Protein AF-A0A256ZN29-F1 (afdb_monomer_lite)

Foldseek 3Di:
DAAPLRVLQVVLVVCVVVVNPVLSVLSVVLCVVCVVLSVLLRVQVVDVVPHDPDDDPVNVVSNVVSVVVVVVSVVVVVVVVD

pLDDT: mean 85.74, std 9.48, range [51.19, 96.12]

Structure (mmCIF, N/CA/C/O backbone):
data_AF-A0A256ZN29-F1
#
_entry.id   AF-A0A256ZN29-F1
#
loop_
_atom_site.group_PDB
_atom_site.id
_atom_site.type_symbol
_atom_site.label_atom_id
_atom_site.label_alt_id
_atom_site.label_comp_id
_atom_site.label_asym_id
_atom_site.label_entity_id
_atom_site.label_seq_id
_atom_site.pdbx_PDB_ins_code
_atom_site.Cartn_x
_atom_site.Cartn_y
_atom_site.Cartn_z
_atom_site.occupancy
_atom_site.B_iso_or_equiv
_atom_site.auth_seq_id
_atom_site.auth_comp_id
_atom_site.auth_asym_id
_atom_site.auth_atom_id
_atom_site.pdbx_PDB_model_num
ATOM 1 N N . MET A 1 1 ? 2.009 -15.269 -5.272 1.00 51.19 1 MET A N 1
ATOM 2 C CA . MET A 1 1 ? 2.679 -13.982 -4.983 1.00 51.19 1 MET A CA 1
ATOM 3 C C . MET A 1 1 ? 1.570 -12.953 -4.805 1.00 51.19 1 MET A C 1
ATOM 5 O O . MET A 1 1 ? 0.728 -12.880 -5.688 1.00 51.19 1 MET A O 1
ATOM 9 N N . HIS A 1 2 ? 1.461 -12.276 -3.659 1.00 63.72 2 HIS A N 1
ATOM 10 C CA . HIS A 1 2 ? 0.457 -11.220 -3.472 1.00 63.72 2 HIS A CA 1
ATOM 11 C C . HIS A 1 2 ? 1.127 -9.867 -3.697 1.00 63.72 2 HIS A C 1
ATOM 13 O O . HIS A 1 2 ? 2.135 -9.586 -3.054 1.00 63.72 2 HIS A O 1
ATOM 19 N N . GLY A 1 3 ? 0.583 -9.067 -4.612 1.00 79.81 3 GLY A N 1
ATOM 20 C CA . GLY A 1 3 ? 1.038 -7.702 -4.849 1.00 79.81 3 GLY A CA 1
ATOM 21 C C . GLY A 1 3 ? 0.836 -6.804 -3.625 1.00 79.81 3 GLY A C 1
ATOM 22 O O . GLY A 1 3 ? -0.048 -7.049 -2.795 1.00 79.81 3 GLY A O 1
ATOM 23 N N . SER A 1 4 ? 1.643 -5.753 -3.521 1.00 84.19 4 SER A N 1
ATOM 24 C CA . SER A 1 4 ? 1.535 -4.682 -2.528 1.00 84.19 4 SER A CA 1
ATOM 25 C C . SER A 1 4 ? 0.104 -4.149 -2.349 1.00 84.19 4 SER A C 1
ATOM 27 O O . SER A 1 4 ? -0.359 -4.021 -1.213 1.00 84.19 4 SER A O 1
ATOM 29 N N . LYS A 1 5 ? -0.662 -3.959 -3.433 1.00 87.12 5 LYS A N 1
ATOM 30 C CA . LYS A 1 5 ? -2.078 -3.554 -3.346 1.00 87.12 5 LYS A CA 1
ATOM 31 C C . LYS A 1 5 ? -2.937 -4.577 -2.624 1.00 87.12 5 LYS A C 1
ATOM 33 O O . LYS A 1 5 ? -3.782 -4.222 -1.808 1.00 87.12 5 LYS A O 1
ATOM 38 N N . THR A 1 6 ? -2.724 -5.854 -2.934 1.00 87.81 6 THR A N 1
ATOM 39 C CA . THR A 1 6 ? -3.488 -6.955 -2.338 1.00 87.81 6 THR A CA 1
ATOM 40 C C . THR A 1 6 ? -3.200 -7.053 -0.845 1.00 87.81 6 THR A C 1
ATOM 42 O O . THR A 1 6 ? -4.118 -7.259 -0.053 1.00 87.81 6 THR A O 1
ATOM 45 N N . LEU A 1 7 ? -1.938 -6.873 -0.447 1.00 90.06 7 LEU A N 1
ATOM 46 C CA . LEU A 1 7 ? -1.535 -6.887 0.957 1.00 90.06 7 LEU A CA 1
ATOM 47 C C . LEU A 1 7 ? -2.150 -5.717 1.731 1.00 90.06 7 LEU A C 1
ATOM 49 O O . LEU A 1 7 ? -2.740 -5.937 2.787 1.00 90.06 7 LEU A O 1
ATOM 53 N N . LEU A 1 8 ? -2.101 -4.501 1.184 1.00 91.06 8 LEU A N 1
ATOM 54 C CA . LEU A 1 8 ? -2.716 -3.329 1.812 1.00 91.06 8 LEU A CA 1
ATOM 55 C C . LEU A 1 8 ? -4.248 -3.443 1.879 1.00 91.06 8 LEU A C 1
ATOM 57 O O . LEU A 1 8 ? -4.852 -3.100 2.893 1.00 91.06 8 LEU A O 1
ATOM 61 N N . ALA A 1 9 ? -4.893 -3.986 0.843 1.00 90.94 9 ALA A N 1
ATOM 62 C CA . ALA A 1 9 ? -6.331 -4.248 0.866 1.00 90.94 9 ALA A CA 1
ATOM 63 C C . ALA A 1 9 ? -6.713 -5.283 1.937 1.00 90.94 9 ALA A C 1
ATOM 65 O O . ALA A 1 9 ? -7.714 -5.110 2.633 1.00 90.94 9 ALA A O 1
ATOM 66 N N . ARG A 1 10 ? -5.902 -6.336 2.115 1.00 92.12 10 ARG A N 1
ATOM 67 C CA . ARG A 1 10 ? -6.089 -7.307 3.204 1.00 92.12 10 ARG A CA 1
ATOM 68 C C . ARG A 1 10 ? -5.904 -6.663 4.572 1.00 92.12 10 ARG A C 1
ATOM 70 O O . ARG A 1 10 ? -6.747 -6.873 5.435 1.00 92.12 10 ARG A O 1
ATOM 77 N N . LEU A 1 11 ? -4.868 -5.845 4.751 1.00 92.44 11 LEU A N 1
ATOM 78 C CA . LEU A 1 11 ? -4.63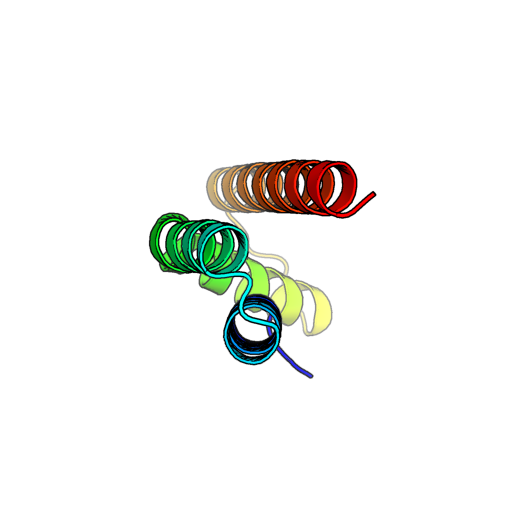5 -5.109 5.995 1.00 92.44 11 LEU A CA 1
ATOM 79 C C . LEU A 1 11 ? -5.826 -4.206 6.349 1.00 92.44 11 LEU A C 1
ATOM 81 O O . LEU A 1 11 ? -6.290 -4.211 7.485 1.00 92.44 11 LEU A O 1
ATOM 85 N N . ARG A 1 12 ? -6.375 -3.490 5.362 1.00 93.94 12 ARG A N 1
ATOM 86 C CA . ARG A 1 12 ? -7.591 -2.686 5.538 1.00 93.94 12 ARG A CA 1
ATOM 87 C C . ARG A 1 12 ? -8.753 -3.525 6.065 1.00 93.94 12 ARG A C 1
ATOM 89 O O . ARG A 1 12 ? -9.449 -3.094 6.976 1.00 93.94 12 ARG A O 1
ATOM 96 N N . ASN A 1 13 ? -8.983 -4.695 5.471 1.00 94.31 13 ASN A N 1
ATOM 97 C CA . ASN A 1 13 ? -10.085 -5.563 5.873 1.00 94.31 13 ASN A CA 1
ATOM 98 C C . ASN A 1 13 ? -9.874 -6.112 7.289 1.00 94.31 13 ASN A C 1
ATOM 100 O O . ASN A 1 13 ? -10.811 -6.087 8.071 1.00 94.31 13 ASN A O 1
ATOM 104 N N . LEU A 1 14 ? -8.642 -6.473 7.662 1.00 95.25 14 LEU A N 1
ATOM 105 C CA . LEU A 1 14 ? -8.330 -6.870 9.039 1.00 95.25 14 LEU A CA 1
ATOM 106 C C . LEU A 1 14 ? -8.649 -5.758 10.050 1.00 95.25 14 LEU A C 1
ATOM 108 O O . LEU A 1 14 ? -9.184 -6.041 11.117 1.00 95.25 14 LEU A O 1
ATOM 112 N N . PHE A 1 15 ? -8.372 -4.492 9.717 1.00 95.50 15 PHE A N 1
ATOM 113 C CA . PHE A 1 15 ? -8.769 -3.372 10.574 1.00 95.50 15 PHE A CA 1
ATOM 114 C C . PHE A 1 15 ? -10.289 -3.204 10.662 1.00 95.50 15 PHE A C 1
ATOM 116 O O . PHE A 1 15 ? -10.802 -2.966 11.752 1.00 95.50 15 PHE A O 1
ATOM 123 N N . MET A 1 16 ? -11.014 -3.371 9.553 1.00 94.56 16 MET A N 1
ATOM 124 C CA . MET A 1 16 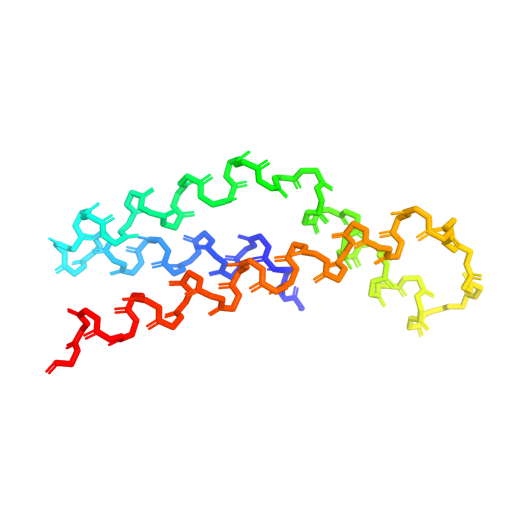? -12.482 -3.347 9.564 1.00 94.56 16 MET A CA 1
ATOM 125 C C . MET A 1 16 ? -13.056 -4.453 10.457 1.00 94.56 16 MET A C 1
ATOM 127 O O . MET A 1 16 ? -13.897 -4.169 11.306 1.00 94.56 16 MET A O 1
ATOM 131 N N . ASP A 1 17 ? -12.559 -5.682 10.311 1.00 96.12 17 ASP A N 1
ATOM 132 C CA . ASP A 1 17 ? -13.014 -6.847 11.078 1.00 96.12 17 ASP A CA 1
ATOM 133 C C . ASP A 1 17 ? -12.725 -6.688 12.582 1.00 96.12 17 ASP A C 1
ATOM 135 O O . ASP A 1 17 ? -13.480 -7.171 13.423 1.00 96.12 17 ASP A O 1
ATOM 139 N N . ALA A 1 18 ? -11.660 -5.960 12.930 1.00 94.44 18 ALA A N 1
ATOM 140 C CA . ALA A 1 18 ? -11.295 -5.628 14.305 1.00 94.44 18 ALA A CA 1
ATOM 141 C C . ALA A 1 18 ? -12.024 -4.390 14.875 1.00 94.44 18 ALA A C 1
ATOM 143 O O . ALA A 1 18 ? -11.701 -3.959 15.982 1.00 94.44 18 ALA A O 1
ATOM 144 N N . GLY A 1 19 ? -12.958 -3.774 14.138 1.00 94.81 19 GLY A N 1
ATOM 145 C CA . GLY A 1 19 ? -13.652 -2.546 14.560 1.00 94.81 19 GLY A CA 1
ATOM 146 C C . GLY A 1 19 ? -12.776 -1.283 14.556 1.00 94.81 19 GLY A C 1
ATOM 147 O O . GLY A 1 19 ? -13.157 -0.252 15.108 1.00 94.81 19 GLY A O 1
ATOM 148 N N . ARG A 1 20 ? -11.599 -1.338 13.925 1.00 93.00 20 ARG A N 1
ATOM 149 C CA . ARG A 1 20 ? -10.612 -0.251 13.822 1.00 93.00 20 ARG A CA 1
ATOM 150 C C . ARG A 1 20 ? -10.837 0.577 12.559 1.00 93.00 20 ARG A C 1
ATOM 152 O O . ARG A 1 20 ? -10.034 0.595 11.623 1.00 93.00 20 ARG A O 1
ATOM 159 N N . GLU A 1 21 ? -11.981 1.255 12.503 1.00 94.12 21 GLU A N 1
ATOM 160 C CA . GLU A 1 21 ? -12.407 1.994 11.307 1.00 94.12 21 GLU A CA 1
ATOM 161 C C . GLU A 1 21 ? -11.452 3.123 10.896 1.00 94.12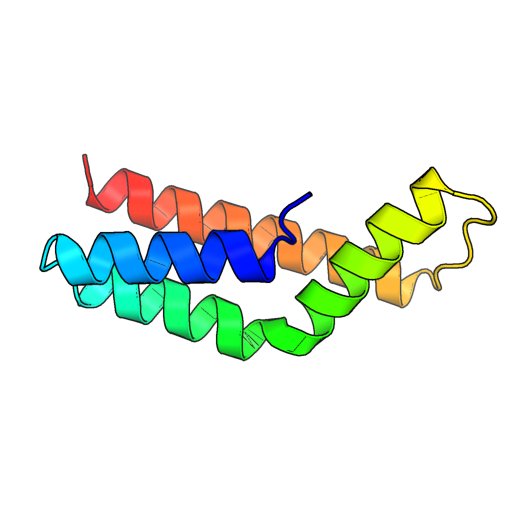 21 GLU A C 1
ATOM 163 O O . GLU A 1 21 ? -11.374 3.464 9.713 1.00 94.12 21 GLU A O 1
ATOM 168 N N . ASN A 1 22 ? -10.745 3.735 11.848 1.00 92.19 22 ASN A N 1
ATOM 169 C CA . ASN A 1 22 ? -9.839 4.846 11.563 1.00 92.19 22 ASN A CA 1
ATOM 170 C C . ASN A 1 22 ? -8.597 4.353 10.815 1.00 92.19 22 ASN A C 1
ATOM 172 O O . ASN A 1 22 ? -8.267 4.876 9.751 1.00 92.19 22 ASN A O 1
ATOM 176 N N . GLU A 1 23 ? -7.966 3.297 11.312 1.00 93.44 23 GLU A N 1
ATOM 177 C CA . GLU A 1 23 ? -6.822 2.631 10.701 1.00 93.44 23 GLU A CA 1
ATOM 178 C C . GLU A 1 23 ? -7.214 2.048 9.337 1.00 93.44 23 GLU A C 1
ATOM 180 O O . GLU A 1 23 ? -6.511 2.250 8.343 1.00 93.44 23 GLU A O 1
ATOM 185 N N . ALA A 1 24 ? -8.401 1.438 9.239 1.00 93.62 24 ALA A N 1
ATOM 186 C CA . ALA A 1 24 ? -8.953 0.989 7.965 1.00 93.62 24 ALA A CA 1
ATOM 187 C C . ALA A 1 24 ? -9.122 2.145 6.962 1.00 93.62 24 ALA A C 1
ATOM 189 O O . ALA A 1 24 ? -8.749 2.015 5.793 1.00 93.62 24 ALA A O 1
ATOM 190 N N . LYS A 1 25 ? -9.641 3.304 7.390 1.00 94.19 25 LYS A N 1
ATOM 191 C CA . LYS A 1 25 ? -9.764 4.495 6.530 1.00 94.19 25 LYS A CA 1
ATOM 192 C C . LYS A 1 25 ? -8.400 5.010 6.078 1.00 94.19 25 LYS A C 1
ATOM 194 O O . LYS A 1 25 ? -8.263 5.367 4.909 1.00 94.19 25 LYS A O 1
ATOM 199 N N . VAL A 1 26 ? -7.399 5.025 6.957 1.00 93.94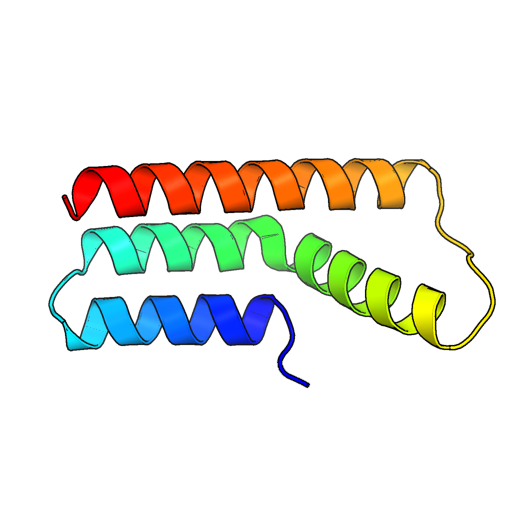 26 VAL A N 1
ATOM 200 C CA . VAL A 1 26 ? -6.029 5.448 6.621 1.00 93.94 26 VAL A CA 1
ATOM 201 C C . VAL A 1 26 ? -5.429 4.535 5.551 1.00 93.94 26 VAL A C 1
ATOM 203 O O . VAL A 1 26 ? -4.996 5.026 4.508 1.00 93.94 26 VAL A O 1
ATOM 206 N N . VAL A 1 27 ? -5.484 3.213 5.744 1.00 92.19 27 VAL A N 1
ATOM 207 C CA . VAL A 1 27 ? -4.986 2.246 4.749 1.00 92.19 27 VAL A CA 1
ATOM 208 C C . VAL A 1 27 ? -5.782 2.338 3.444 1.00 92.19 27 VAL A C 1
ATOM 210 O O . VAL A 1 27 ? -5.207 2.308 2.357 1.00 92.19 27 VAL A O 1
ATOM 213 N N . GLY A 1 28 ? -7.104 2.503 3.525 1.00 91.94 28 GLY A N 1
ATOM 214 C CA . GLY A 1 28 ? -7.963 2.673 2.354 1.00 91.94 28 GLY A CA 1
ATOM 215 C C . GLY A 1 28 ? -7.608 3.911 1.527 1.00 91.94 28 GLY A C 1
ATOM 216 O O . GLY A 1 28 ? -7.528 3.822 0.300 1.00 91.94 28 GLY A O 1
ATOM 217 N N . ARG A 1 29 ? -7.344 5.048 2.186 1.00 92.44 29 ARG A N 1
ATOM 218 C CA . ARG A 1 29 ? -6.879 6.274 1.522 1.00 92.44 29 ARG A CA 1
ATOM 219 C C . ARG A 1 29 ? -5.519 6.069 0.871 1.00 92.44 29 ARG A C 1
ATOM 221 O O . ARG A 1 29 ? -5.389 6.392 -0.302 1.00 92.44 29 ARG A O 1
ATOM 228 N N . LEU A 1 30 ? -4.569 5.454 1.575 1.00 90.62 30 LEU A N 1
ATOM 229 C CA . LEU A 1 30 ? -3.234 5.156 1.048 1.00 90.62 30 LEU A CA 1
ATOM 230 C C . LEU A 1 30 ? -3.304 4.340 -0.255 1.00 90.62 30 LEU A C 1
ATOM 232 O O . LEU A 1 30 ? -2.694 4.709 -1.255 1.00 90.62 30 LEU A O 1
ATOM 236 N N . VAL A 1 31 ? -4.090 3.259 -0.276 1.00 89.44 31 VAL A N 1
ATOM 237 C CA . VAL A 1 31 ? -4.256 2.422 -1.480 1.00 89.44 31 VAL A CA 1
ATOM 238 C C . VAL A 1 31 ? -4.906 3.196 -2.625 1.00 89.44 31 VAL A C 1
ATOM 240 O O . VAL A 1 31 ? -4.558 2.987 -3.786 1.00 89.44 31 VAL A O 1
ATOM 243 N N . SER A 1 32 ? -5.866 4.069 -2.317 1.00 89.81 32 SER A N 1
ATOM 244 C CA . SER A 1 32 ? -6.536 4.878 -3.333 1.00 89.81 32 SER A CA 1
ATOM 245 C C . SER A 1 32 ? -5.624 5.959 -3.908 1.00 89.81 32 SER A C 1
ATOM 247 O O . SER A 1 32 ? -5.632 6.164 -5.116 1.00 89.81 32 SER A O 1
ATOM 249 N N . GLU A 1 33 ? -4.859 6.642 -3.057 1.00 90.62 33 GLU A N 1
ATOM 250 C CA . GLU A 1 33 ? -3.970 7.750 -3.420 1.00 90.62 33 GLU A CA 1
ATOM 251 C C . GLU A 1 33 ? -2.781 7.269 -4.257 1.00 90.62 33 GLU A C 1
ATOM 253 O O . GLU A 1 33 ? -2.426 7.899 -5.248 1.00 90.62 33 GLU A O 1
ATOM 258 N N . TYR A 1 34 ? -2.208 6.116 -3.908 1.00 89.62 34 TYR A N 1
ATOM 259 C CA . TYR A 1 34 ? -1.014 5.582 -4.566 1.00 89.62 34 TYR A CA 1
ATOM 260 C C . TYR A 1 34 ? -1.312 4.436 -5.533 1.00 89.62 34 TYR A C 1
ATOM 262 O O . TYR A 1 34 ? -0.409 3.672 -5.860 1.00 89.62 34 TYR A O 1
ATOM 270 N N . ARG A 1 35 ? -2.557 4.295 -6.007 1.00 87.75 35 ARG A N 1
ATOM 271 C CA . ARG A 1 35 ? -2.980 3.163 -6.848 1.00 87.75 35 ARG A CA 1
ATOM 272 C C . ARG A 1 35 ? -2.044 2.931 -8.035 1.00 87.75 35 ARG A C 1
ATOM 274 O O . ARG A 1 35 ? -1.536 1.825 -8.181 1.00 87.75 35 ARG A O 1
ATOM 281 N N . ASP A 1 36 ? -1.806 3.953 -8.844 1.00 87.25 36 ASP A N 1
ATOM 282 C CA . ASP A 1 36 ? -1.018 3.809 -10.074 1.00 87.25 36 ASP A CA 1
ATOM 283 C C . ASP A 1 36 ? 0.462 3.575 -9.753 1.00 87.25 36 ASP A C 1
ATOM 285 O O . ASP A 1 36 ? 1.139 2.770 -10.383 1.00 87.25 36 ASP A O 1
ATOM 289 N N . ALA A 1 37 ? 0.970 4.220 -8.703 1.00 87.50 37 ALA A N 1
ATOM 290 C CA . ALA A 1 37 ? 2.345 4.023 -8.266 1.00 87.50 37 ALA A CA 1
ATOM 291 C C . ALA A 1 37 ? 2.590 2.625 -7.677 1.00 87.50 37 ALA A C 1
ATOM 293 O O . ALA A 1 37 ? 3.684 2.087 -7.824 1.00 87.50 37 ALA A O 1
ATOM 294 N N . LEU A 1 38 ? 1.585 2.027 -7.031 1.00 88.50 38 LEU A N 1
ATOM 295 C CA . LEU A 1 38 ? 1.634 0.648 -6.551 1.00 88.50 38 LEU A CA 1
ATOM 296 C C . LEU A 1 38 ? 1.635 -0.361 -7.712 1.00 88.50 38 LEU A C 1
ATOM 298 O O . LEU A 1 38 ? 2.322 -1.373 -7.606 1.00 88.50 38 LEU A O 1
ATOM 302 N N . ASP A 1 39 ? 0.930 -0.084 -8.819 1.0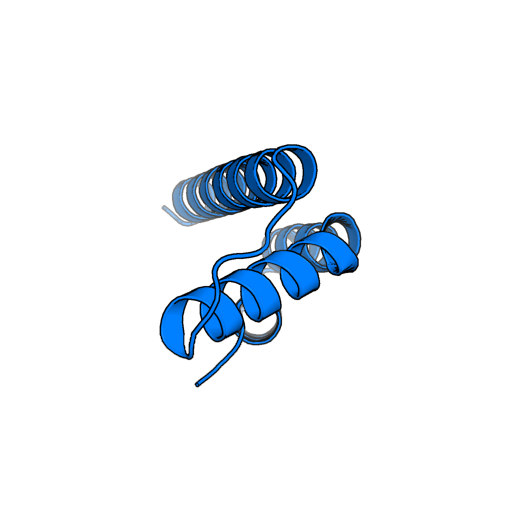0 87.31 39 ASP A N 1
ATOM 303 C CA . ASP A 1 39 ? 1.046 -0.903 -10.043 1.00 87.31 39 ASP A CA 1
ATOM 304 C C . ASP A 1 39 ? 2.457 -0.817 -10.611 1.00 87.31 39 ASP A C 1
ATOM 306 O O . ASP A 1 39 ? 3.100 -1.842 -10.822 1.00 87.31 39 ASP A O 1
ATOM 310 N N . ILE A 1 40 ? 2.973 0.406 -10.767 1.00 86.38 40 ILE A N 1
ATOM 311 C CA . ILE A 1 40 ? 4.330 0.630 -11.275 1.00 86.38 40 ILE A CA 1
ATOM 312 C C . ILE A 1 40 ? 5.354 -0.075 -10.380 1.00 86.38 40 ILE A C 1
ATOM 314 O O . ILE A 1 40 ? 6.298 -0.662 -10.896 1.00 86.38 40 ILE A O 1
ATOM 318 N N . LEU A 1 41 ? 5.181 -0.060 -9.055 1.00 85.19 41 LEU A N 1
ATOM 319 C CA . LEU A 1 41 ? 6.059 -0.761 -8.116 1.00 85.19 41 LEU A CA 1
ATOM 320 C C . LEU A 1 41 ? 6.031 -2.284 -8.332 1.00 85.19 41 LEU A C 1
ATOM 322 O O . LEU A 1 41 ? 7.082 -2.925 -8.324 1.00 85.19 41 LEU A O 1
ATOM 326 N N . GLU A 1 42 ? 4.847 -2.868 -8.521 1.00 85.38 42 GLU A N 1
ATOM 327 C CA . GLU A 1 42 ? 4.682 -4.306 -8.760 1.00 85.38 42 GLU A CA 1
ATOM 328 C C . GLU A 1 42 ? 5.260 -4.730 -10.108 1.00 85.38 42 GLU A C 1
ATOM 330 O O . GLU A 1 42 ? 6.051 -5.673 -10.166 1.00 85.38 42 GLU A O 1
ATOM 335 N N . GLU A 1 43 ? 4.935 -3.999 -11.172 1.00 84.12 43 GLU A N 1
ATOM 336 C CA . GLU A 1 43 ? 5.527 -4.189 -12.496 1.00 84.12 43 GLU A CA 1
ATOM 337 C C . GLU A 1 43 ? 7.048 -4.053 -12.425 1.00 84.12 43 GLU A C 1
ATOM 339 O O . GLU A 1 43 ? 7.772 -4.895 -12.958 1.00 84.12 43 GLU A O 1
ATOM 344 N N . SER A 1 44 ? 7.540 -3.063 -11.670 1.00 79.38 44 SER A N 1
ATOM 345 C CA . SER A 1 44 ? 8.973 -2.838 -11.487 1.00 79.38 44 SER A CA 1
ATOM 346 C C . SER A 1 44 ? 9.665 -3.951 -10.697 1.00 79.38 44 SER A C 1
ATOM 348 O O . SER A 1 44 ? 10.847 -4.244 -10.888 1.00 79.38 44 SER A O 1
ATOM 350 N N . TYR A 1 45 ? 8.956 -4.610 -9.791 1.00 79.94 45 TYR A N 1
ATOM 351 C CA . TYR A 1 45 ? 9.493 -5.779 -9.112 1.00 79.94 45 TYR A CA 1
ATOM 352 C C . TYR A 1 45 ? 9.548 -6.995 -10.050 1.00 79.94 45 TYR A C 1
ATOM 354 O O . TYR A 1 45 ? 10.550 -7.713 -10.078 1.00 79.94 45 TYR A O 1
ATOM 362 N N . ILE A 1 46 ? 8.494 -7.217 -10.842 1.00 80.75 46 ILE A N 1
ATOM 363 C CA . ILE A 1 46 ? 8.390 -8.341 -11.784 1.00 80.75 46 ILE A CA 1
ATOM 364 C C . ILE A 1 46 ? 9.453 -8.223 -12.881 1.00 80.75 46 ILE A C 1
ATOM 366 O O . ILE A 1 46 ? 10.231 -9.153 -13.085 1.00 80.75 46 ILE A O 1
ATOM 370 N N . MET A 1 47 ? 9.539 -7.076 -13.547 1.00 78.44 47 MET A N 1
ATOM 371 C CA . MET A 1 47 ? 10.471 -6.852 -14.655 1.00 78.44 47 MET A CA 1
ATOM 372 C C . MET A 1 47 ? 11.938 -6.960 -14.199 1.00 78.44 47 MET A C 1
ATOM 374 O O . MET A 1 47 ? 12.746 -7.619 -14.852 1.00 78.44 47 MET A O 1
ATOM 378 N N . ALA A 1 48 ? 12.272 -6.456 -13.003 1.00 77.06 48 ALA A N 1
ATOM 379 C CA . ALA A 1 48 ? 13.612 -6.606 -12.428 1.00 77.06 48 ALA A CA 1
ATOM 380 C C . ALA A 1 48 ? 13.964 -8.073 -12.123 1.00 77.06 48 ALA A C 1
ATOM 382 O O . ALA A 1 48 ? 15.130 -8.459 -12.178 1.00 77.06 48 ALA A O 1
ATOM 383 N N . ARG A 1 49 ? 12.960 -8.896 -11.799 1.00 75.69 49 ARG A N 1
ATOM 384 C CA . ARG A 1 49 ? 13.126 -10.319 -11.489 1.00 75.69 49 ARG A CA 1
ATOM 385 C C . ARG A 1 49 ? 13.224 -11.203 -12.735 1.00 75.69 49 ARG A C 1
ATOM 387 O O . ARG A 1 49 ? 13.849 -12.259 -12.650 1.00 75.69 49 ARG A O 1
ATOM 394 N N . TYR A 1 50 ? 12.602 -10.809 -13.847 1.00 75.69 50 TYR A N 1
ATOM 395 C CA . TYR A 1 50 ? 12.444 -11.665 -15.031 1.00 75.69 50 TYR A CA 1
ATOM 396 C C . TYR A 1 50 ? 13.163 -11.183 -16.303 1.00 75.69 50 TYR A C 1
ATOM 398 O O . TYR A 1 50 ? 13.225 -11.955 -17.255 1.00 75.69 50 TYR A O 1
ATOM 406 N N . GLY A 1 51 ? 13.800 -10.007 -16.301 1.00 62.78 51 GLY A N 1
ATOM 407 C CA . GLY A 1 51 ? 14.803 -9.639 -17.309 1.00 62.78 51 GLY A CA 1
ATOM 408 C C . GLY A 1 51 ? 14.477 -8.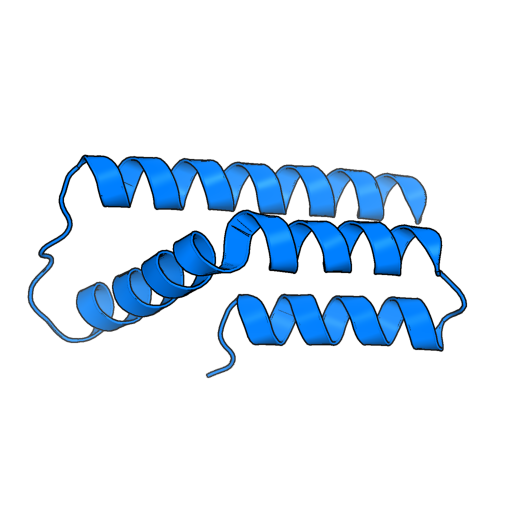364 -18.088 1.00 62.78 51 GLY A C 1
ATOM 409 O O . GLY A 1 51 ? 13.363 -8.181 -18.557 1.00 62.78 51 GLY A O 1
ATOM 410 N N . GLU A 1 52 ? 15.518 -7.536 -18.225 1.00 61.12 52 GLU A N 1
ATOM 411 C CA . GLU A 1 52 ? 15.586 -6.149 -18.719 1.00 61.12 52 GLU A CA 1
ATOM 412 C C . GLU A 1 52 ? 14.983 -5.077 -17.793 1.00 61.12 52 GLU A C 1
ATOM 414 O O . GLU A 1 52 ? 13.818 -4.689 -17.853 1.00 61.12 52 GLU A O 1
ATOM 419 N N . LEU A 1 53 ? 15.865 -4.544 -16.936 1.00 60.12 53 LEU A N 1
ATOM 420 C CA . LEU A 1 53 ? 15.678 -3.312 -16.171 1.00 60.12 53 LEU A CA 1
ATOM 421 C C . LEU A 1 53 ? 15.531 -2.123 -17.133 1.00 60.12 53 LEU A C 1
ATOM 423 O O . LEU A 1 53 ? 16.511 -1.486 -17.513 1.00 60.12 53 LEU A O 1
ATOM 427 N N . SER A 1 54 ? 14.295 -1.808 -17.498 1.00 58.75 54 SER A N 1
ATOM 428 C CA . SER A 1 54 ? 13.940 -0.576 -18.197 1.00 58.75 54 SER A CA 1
ATOM 429 C C . SER A 1 54 ? 12.948 0.207 -17.341 1.00 58.75 54 SER A C 1
ATOM 431 O O . SER A 1 54 ? 11.737 0.123 -17.523 1.00 58.75 54 SER A O 1
ATOM 433 N N . TYR A 1 55 ? 13.464 0.955 -16.362 1.00 67.94 55 TYR A N 1
ATOM 434 C CA . TYR A 1 55 ? 12.688 2.009 -15.703 1.00 67.94 55 TYR A CA 1
ATOM 435 C C . TYR A 1 55 ? 13.315 3.348 -16.023 1.00 67.94 55 TYR A C 1
ATOM 437 O O . TYR A 1 55 ? 14.529 3.528 -15.904 1.00 67.94 55 TYR A O 1
ATOM 445 N N . GLY A 1 56 ? 12.479 4.325 -16.359 1.00 74.50 56 GLY A N 1
ATOM 446 C CA . GLY A 1 56 ? 12.923 5.709 -16.344 1.00 74.50 56 GLY A CA 1
ATOM 447 C C . GLY A 1 56 ? 13.284 6.119 -14.914 1.00 74.50 56 GLY A C 1
ATOM 448 O O . GLY A 1 56 ? 12.587 5.763 -13.964 1.00 74.50 56 GLY A O 1
ATOM 449 N N . GLU A 1 57 ? 14.324 6.936 -14.743 1.00 80.44 57 GLU A N 1
ATOM 450 C CA . GLU A 1 57 ? 14.743 7.474 -13.435 1.00 80.44 57 GLU A CA 1
ATOM 451 C C . GLU A 1 57 ? 13.563 8.071 -12.637 1.00 80.44 57 GLU A C 1
ATOM 453 O O . GLU A 1 57 ? 13.477 7.937 -11.415 1.00 80.44 57 GLU A O 1
ATOM 458 N N . LYS A 1 58 ? 12.599 8.681 -13.340 1.00 83.56 58 LYS A N 1
ATOM 459 C CA . LYS A 1 58 ? 11.359 9.215 -12.759 1.00 83.56 58 LYS A CA 1
ATOM 460 C C . LYS A 1 58 ? 10.483 8.133 -12.114 1.00 83.56 58 LYS A C 1
ATOM 462 O O . LYS A 1 58 ? 9.983 8.354 -11.015 1.00 83.56 58 LYS A O 1
ATOM 467 N N . GLN A 1 59 ? 10.320 6.977 -12.760 1.00 81.56 59 GLN A N 1
ATOM 468 C CA . GLN A 1 59 ? 9.546 5.851 -12.220 1.00 81.56 59 GLN A CA 1
ATOM 469 C C . GLN A 1 59 ? 10.239 5.252 -10.994 1.00 81.56 59 GLN A C 1
ATOM 471 O O . GLN A 1 59 ? 9.581 4.987 -9.990 1.00 81.56 59 GLN A O 1
ATOM 476 N N . GLY A 1 60 ? 11.571 5.137 -11.028 1.00 82.81 60 GLY A N 1
ATOM 477 C CA . GLY A 1 60 ? 12.357 4.701 -9.873 1.00 82.81 60 GLY A CA 1
ATOM 478 C C . GLY A 1 60 ? 12.200 5.639 -8.670 1.00 82.81 60 GLY A C 1
ATOM 479 O O . GLY A 1 60 ? 11.909 5.188 -7.562 1.00 82.81 60 GLY A O 1
ATOM 480 N N . LYS A 1 61 ? 12.310 6.959 -8.884 1.00 88.12 61 LYS A N 1
ATOM 481 C CA . LYS A 1 61 ? 12.083 7.964 -7.829 1.00 88.12 61 LYS A CA 1
ATOM 482 C C . LYS A 1 61 ? 10.666 7.893 -7.259 1.00 88.12 61 LYS A C 1
ATOM 484 O O . LYS A 1 61 ? 10.508 7.960 -6.040 1.00 88.12 61 LYS A O 1
ATOM 489 N N . LEU A 1 62 ? 9.658 7.720 -8.117 1.00 87.44 62 LEU A N 1
ATOM 490 C CA . LEU A 1 62 ? 8.268 7.553 -7.693 1.00 87.44 62 LEU A CA 1
ATOM 491 C C . LEU A 1 62 ? 8.102 6.308 -6.810 1.00 87.44 62 LEU A C 1
ATOM 493 O O . LEU A 1 62 ? 7.588 6.421 -5.701 1.00 87.44 62 LEU A O 1
ATOM 497 N N . CYS A 1 63 ? 8.609 5.154 -7.252 1.00 85.38 63 CYS A N 1
ATOM 498 C CA . CYS A 1 63 ? 8.558 3.897 -6.501 1.00 85.38 63 CYS A CA 1
ATOM 499 C C . CYS A 1 63 ? 9.172 4.033 -5.103 1.00 85.38 63 CYS A C 1
ATOM 501 O O . CYS A 1 63 ? 8.553 3.659 -4.108 1.00 85.38 63 CYS A O 1
ATOM 503 N N . VAL A 1 64 ? 10.368 4.624 -5.011 1.00 88.25 64 VAL A N 1
ATOM 504 C CA . VAL A 1 64 ? 11.049 4.848 -3.727 1.00 88.25 64 VAL A CA 1
ATOM 505 C C . VAL A 1 64 ? 10.261 5.809 -2.838 1.00 88.25 64 VAL A C 1
ATOM 507 O O . VAL A 1 64 ? 10.127 5.563 -1.639 1.00 88.25 64 VAL A O 1
ATOM 510 N N . SER A 1 65 ? 9.730 6.897 -3.400 1.00 90.62 65 SER A N 1
ATOM 511 C CA . SER A 1 65 ? 8.922 7.865 -2.650 1.00 90.62 65 SER A CA 1
ATOM 512 C C . SER A 1 65 ? 7.672 7.216 -2.058 1.00 90.62 65 SER A C 1
ATOM 514 O O . SER A 1 65 ? 7.366 7.413 -0.883 1.00 90.62 65 SER A O 1
ATOM 516 N N . VAL A 1 66 ? 6.971 6.407 -2.852 1.00 88.81 66 VAL A N 1
ATOM 517 C CA . VAL A 1 66 ? 5.754 5.717 -2.417 1.00 88.81 66 VAL A CA 1
ATOM 518 C C . VAL A 1 66 ? 6.064 4.640 -1.386 1.00 88.81 66 VAL A C 1
ATOM 520 O O . VAL A 1 66 ? 5.392 4.583 -0.359 1.00 88.81 66 VAL A O 1
ATOM 523 N N . ALA A 1 67 ? 7.131 3.861 -1.574 1.00 88.56 67 ALA A N 1
ATOM 524 C CA . ALA A 1 67 ? 7.577 2.891 -0.577 1.00 88.56 67 ALA A CA 1
ATOM 525 C C . ALA A 1 67 ? 7.871 3.556 0.779 1.00 88.56 67 ALA A C 1
ATOM 527 O O . ALA A 1 67 ? 7.415 3.074 1.814 1.00 88.56 67 ALA A O 1
ATOM 528 N N . LYS A 1 68 ? 8.562 4.706 0.780 1.00 92.44 68 LYS A N 1
ATOM 529 C CA . LYS A 1 68 ? 8.807 5.486 2.005 1.00 92.44 68 LYS A CA 1
ATOM 530 C C . LYS A 1 68 ? 7.508 5.938 2.666 1.00 92.44 68 LYS A C 1
ATOM 532 O O . LYS A 1 68 ? 7.385 5.814 3.881 1.00 92.44 68 LYS A O 1
ATOM 537 N N . LYS A 1 69 ? 6.539 6.420 1.883 1.00 91.69 69 LYS A N 1
ATOM 538 C CA . LYS A 1 69 ? 5.261 6.884 2.432 1.00 91.69 69 LYS A CA 1
ATOM 539 C C . LYS A 1 69 ? 4.436 5.748 3.031 1.00 91.69 69 LYS A C 1
ATOM 541 O O . LYS A 1 69 ? 3.842 5.923 4.090 1.00 91.69 69 LYS A O 1
ATOM 546 N N . ILE A 1 70 ? 4.432 4.580 2.390 1.00 89.69 70 ILE A N 1
ATOM 547 C CA . ILE A 1 70 ? 3.772 3.383 2.923 1.00 89.69 70 ILE A CA 1
ATOM 548 C C . ILE A 1 70 ? 4.396 2.994 4.265 1.00 89.69 70 ILE A C 1
ATOM 550 O O . ILE A 1 70 ? 3.661 2.796 5.225 1.00 89.69 70 ILE A O 1
ATOM 554 N N . LEU A 1 71 ? 5.731 2.948 4.353 1.00 90.88 71 LEU A N 1
ATOM 555 C CA . LEU A 1 71 ? 6.436 2.624 5.599 1.00 90.88 71 LEU A CA 1
ATOM 556 C C . LEU A 1 71 ? 6.131 3.624 6.720 1.00 90.88 71 LEU A C 1
ATOM 558 O O . LEU A 1 71 ? 5.887 3.215 7.851 1.00 90.88 71 LEU A O 1
ATOM 562 N N . GLU A 1 72 ? 6.110 4.920 6.409 1.00 93.12 72 GLU A N 1
ATOM 563 C CA . GLU A 1 72 ? 5.731 5.973 7.357 1.00 93.12 72 GLU A CA 1
ATOM 564 C C . GLU A 1 72 ? 4.308 5.754 7.893 1.00 93.12 72 GLU A C 1
ATOM 566 O O . GLU A 1 72 ? 4.092 5.755 9.102 1.00 93.12 72 GLU A O 1
ATOM 571 N N . VAL A 1 73 ? 3.339 5.510 7.006 1.00 90.25 73 VAL A N 1
ATOM 572 C CA . VAL A 1 73 ? 1.946 5.271 7.406 1.00 90.25 73 VAL A CA 1
ATOM 573 C C . VAL A 1 73 ? 1.813 3.986 8.219 1.00 90.25 73 VAL A C 1
ATOM 575 O O . VAL A 1 73 ? 1.108 3.984 9.225 1.00 90.25 73 VAL A O 1
ATOM 578 N N . SER A 1 74 ? 2.507 2.914 7.835 1.00 88.06 74 SER A N 1
ATOM 579 C CA . SER A 1 74 ? 2.533 1.669 8.607 1.00 88.06 74 SER A CA 1
ATOM 580 C C . SER A 1 74 ? 3.094 1.878 10.013 1.00 88.06 74 SER A C 1
ATOM 582 O O . SER A 1 74 ? 2.493 1.385 10.962 1.00 88.06 74 SER A O 1
ATOM 584 N N . LYS A 1 75 ? 4.174 2.654 10.156 1.00 92.56 75 LYS A N 1
ATOM 585 C CA . LYS A 1 75 ? 4.764 2.987 11.459 1.00 92.56 75 LYS A CA 1
ATOM 586 C C . LYS A 1 75 ? 3.809 3.805 12.326 1.00 92.56 75 LYS A C 1
ATOM 588 O O . LYS A 1 75 ? 3.625 3.484 13.489 1.00 92.56 75 LYS A O 1
ATOM 593 N N . ASN A 1 76 ? 3.151 4.813 11.752 1.00 90.00 76 ASN A N 1
ATOM 594 C CA . ASN A 1 76 ? 2.172 5.626 12.482 1.00 90.00 76 ASN A CA 1
ATOM 595 C C . ASN A 1 76 ? 0.971 4.795 12.953 1.00 90.00 76 ASN A C 1
ATOM 597 O O . ASN A 1 76 ? 0.439 5.030 14.035 1.00 90.00 76 ASN A O 1
ATOM 601 N N . ILE A 1 77 ? 0.529 3.831 12.137 1.00 89.94 77 ILE A N 1
ATOM 602 C CA . ILE A 1 77 ? -0.514 2.888 12.545 1.00 89.94 77 ILE A CA 1
ATOM 603 C C . ILE A 1 77 ? 0.002 2.030 13.699 1.00 89.94 77 ILE A C 1
ATOM 605 O O . ILE A 1 77 ? -0.661 1.976 14.721 1.00 89.94 77 ILE A O 1
ATOM 609 N N . GLU A 1 78 ? 1.176 1.409 13.564 1.00 90.25 78 GLU A N 1
ATOM 610 C CA . GLU A 1 78 ? 1.786 0.573 14.607 1.00 90.25 78 GLU A CA 1
ATOM 611 C C . GLU A 1 78 ? 1.931 1.316 15.944 1.00 90.25 78 GLU A C 1
ATOM 613 O O . GLU A 1 78 ? 1.535 0.786 16.978 1.00 90.25 78 GLU A O 1
ATOM 618 N N . GLU A 1 79 ? 2.395 2.567 15.923 1.00 90.69 79 GLU A N 1
ATOM 619 C CA . GLU A 1 79 ? 2.490 3.422 17.113 1.00 90.69 79 GLU A CA 1
ATOM 620 C C . GLU A 1 79 ? 1.122 3.729 17.742 1.00 90.69 79 GLU A C 1
ATOM 622 O O . GLU A 1 79 ? 1.031 3.853 18.957 1.00 90.69 79 GLU A O 1
ATOM 627 N N . GLY A 1 80 ? 0.055 3.827 16.944 1.00 82.88 80 GLY A N 1
ATOM 628 C CA . GLY A 1 80 ? -1.315 3.990 17.443 1.00 82.88 80 GLY A CA 1
ATOM 629 C C . GLY A 1 80 ? -1.979 2.694 17.926 1.00 82.88 80 GLY A C 1
ATOM 630 O O . GLY A 1 80 ? -3.056 2.747 18.523 1.00 82.88 80 GLY A O 1
ATOM 631 N N . LEU A 1 81 ? -1.379 1.531 17.644 1.00 82.56 81 LEU A N 1
ATOM 632 C CA . LEU A 1 81 ? -1.835 0.230 18.140 1.00 82.56 81 LEU A CA 1
ATOM 633 C C . LEU A 1 81 ? -1.201 -0.147 19.491 1.00 82.56 81 LEU A C 1
ATOM 635 O O . LEU A 1 81 ? -1.788 -0.984 20.183 1.00 82.56 81 LEU A O 1
ATOM 639 N N . ALA A 1 82 ? -0.026 0.409 19.808 1.00 68.25 82 ALA A N 1
ATOM 640 C CA . ALA A 1 82 ? 0.740 0.180 21.039 1.00 68.25 82 ALA A CA 1
ATOM 641 C C . ALA A 1 82 ? 0.155 0.931 22.247 1.00 68.25 82 ALA A C 1
ATOM 643 O O . ALA A 1 82 ? 0.215 0.353 23.357 1.00 68.25 82 ALA A O 1
#

Radius of gyration: 14.1 Å; chains: 1; bounding box: 29×23×40 Å

Secondary structure (DSSP, 8-state):
---HHHHHHHHHHHHHHTT-HHHHHHHHHHHHHTHHHHHHHHHHHHHHHHS-----HHHHHHHHHHHHHHHHHHHHHHHHH-

Sequence (82 aa):
MHGSKTLLARLRNLFMDAGRENEAKVVGRLVSEYRDALDILEESYIMARYGELSYGEKQGKLCVSVAKKILEVSKNIEEGLA